Protein AF-A0A3D5U723-F1 (afdb_monomer)

Mean predicted aligned error: 3.88 Å

Structure (mmCIF, N/CA/C/O backbone):
data_AF-A0A3D5U723-F1
#
_entry.id   AF-A0A3D5U723-F1
#
loop_
_atom_site.group_PDB
_atom_site.id
_atom_site.type_symbol
_atom_site.label_atom_id
_atom_site.label_alt_id
_atom_site.label_comp_id
_atom_site.label_asym_id
_atom_site.label_entity_id
_atom_site.label_seq_id
_atom_site.pdbx_PDB_ins_code
_atom_site.Cartn_x
_atom_site.Cartn_y
_atom_site.Cartn_z
_atom_site.occupancy
_atom_site.B_iso_or_equiv
_atom_site.auth_seq_id
_atom_site.auth_comp_id
_atom_site.auth_asym_id
_atom_site.auth_atom_id
_atom_site.pdbx_PDB_model_num
ATOM 1 N N . ALA A 1 1 ? -14.839 9.416 14.148 1.00 78.50 1 ALA A N 1
ATOM 2 C CA . ALA A 1 1 ? -15.056 10.852 14.430 1.00 78.50 1 ALA A CA 1
ATOM 3 C C . ALA A 1 1 ? -16.135 11.437 13.524 1.00 78.50 1 ALA A C 1
ATOM 5 O O . ALA A 1 1 ? -17.204 11.719 14.036 1.00 78.50 1 ALA A O 1
ATOM 6 N N . LEU A 1 2 ? -15.920 11.531 12.203 1.00 94.31 2 LEU A N 1
ATOM 7 C CA . LEU A 1 2 ? -16.927 12.048 11.254 1.00 94.31 2 LEU A CA 1
ATOM 8 C C . LEU A 1 2 ? -18.262 11.284 11.297 1.00 94.31 2 LEU A C 1
ATOM 10 O O . LEU A 1 2 ? -19.304 11.914 11.420 1.00 94.31 2 LEU A O 1
ATOM 14 N N . MET A 1 3 ? -18.228 9.946 11.296 1.00 96.19 3 MET A N 1
ATOM 15 C CA . MET A 1 3 ? -19.446 9.116 11.400 1.00 96.19 3 MET A CA 1
ATOM 16 C C . MET A 1 3 ? -20.202 9.304 12.727 1.00 96.19 3 MET A C 1
ATOM 18 O O . MET A 1 3 ? -21.416 9.187 12.768 1.00 96.19 3 MET A O 1
ATOM 22 N N . ILE A 1 4 ? -19.500 9.636 13.816 1.00 96.88 4 ILE A N 1
ATOM 23 C CA . ILE A 1 4 ? -20.147 9.901 15.112 1.00 96.88 4 ILE A CA 1
ATOM 24 C C . ILE A 1 4 ? -20.706 11.326 15.144 1.00 96.88 4 ILE A C 1
ATOM 26 O O . ILE A 1 4 ? -21.844 11.540 15.539 1.00 96.88 4 ILE A O 1
ATOM 30 N N . GLY A 1 5 ? -19.934 12.311 14.676 1.00 96.50 5 GLY A N 1
ATOM 31 C CA . GLY A 1 5 ? -20.355 13.715 14.650 1.00 96.50 5 GLY A CA 1
ATOM 32 C C . GLY A 1 5 ? -21.522 14.004 13.700 1.00 96.50 5 GLY A C 1
ATOM 33 O O . GLY A 1 5 ? -22.259 14.955 13.933 1.00 96.50 5 GLY A O 1
ATOM 34 N N . SER A 1 6 ? -21.707 13.188 12.658 1.00 97.62 6 SER A N 1
ATOM 35 C CA . SER A 1 6 ? -22.869 13.237 11.754 1.00 97.62 6 SER A CA 1
ATOM 36 C C . SER A 1 6 ? -24.094 12.482 12.283 1.00 97.62 6 SER A C 1
ATOM 38 O O . SER A 1 6 ? -25.172 12.611 11.709 1.00 97.62 6 SER A O 1
ATOM 40 N N . GLY A 1 7 ? -23.955 11.714 13.371 1.00 97.00 7 GLY A N 1
ATOM 41 C CA . GLY A 1 7 ? -25.024 10.870 13.911 1.00 97.00 7 GLY A CA 1
ATOM 42 C C . GLY A 1 7 ? -25.244 9.554 13.154 1.00 97.00 7 GLY A C 1
ATOM 43 O O . GLY A 1 7 ? -26.241 8.883 13.395 1.00 97.00 7 GLY A O 1
ATOM 44 N N . GLU A 1 8 ? -24.338 9.167 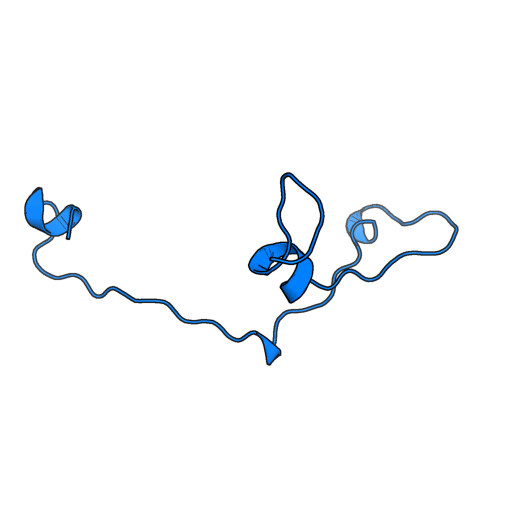12.253 1.00 97.69 8 GLU A N 1
ATOM 45 C CA . GLU A 1 8 ? -24.425 7.920 11.474 1.00 97.69 8 GLU A CA 1
ATOM 46 C C . GLU A 1 8 ? -24.002 6.677 12.276 1.00 97.69 8 GLU A C 1
ATOM 48 O O . GLU A 1 8 ? -24.377 5.556 11.935 1.00 97.69 8 GLU A O 1
ATOM 53 N N . ALA A 1 9 ? -23.216 6.859 13.339 1.00 97.38 9 ALA A N 1
ATOM 54 C CA . ALA A 1 9 ? -22.783 5.787 14.228 1.00 97.38 9 ALA A CA 1
ATOM 55 C C . ALA A 1 9 ? -22.630 6.279 15.672 1.00 97.38 9 ALA A C 1
ATOM 57 O O . ALA A 1 9 ? -22.190 7.399 15.912 1.00 97.38 9 ALA A O 1
ATOM 58 N N . GLU A 1 10 ? -22.909 5.413 16.646 1.00 96.75 10 GLU A N 1
ATOM 59 C CA . GLU A 1 10 ? -22.748 5.737 18.073 1.00 96.75 10 GLU A CA 1
ATOM 60 C C . GLU A 1 10 ? -21.404 5.251 18.636 1.00 96.75 10 GLU A C 1
ATOM 62 O O . GLU A 1 10 ? -20.790 5.917 19.468 1.00 96.75 10 GLU A O 1
ATOM 67 N N . ILE A 1 11 ? -20.914 4.099 18.166 1.00 96.62 11 ILE A N 1
ATOM 68 C CA . ILE A 1 11 ? -19.669 3.475 18.629 1.00 96.62 11 ILE A CA 1
ATOM 69 C C . ILE A 1 11 ? -18.908 2.940 17.418 1.00 96.62 11 ILE A C 1
ATOM 71 O O . ILE A 1 11 ? -19.468 2.237 16.580 1.00 96.62 11 ILE A O 1
ATOM 75 N N . VAL A 1 12 ? -17.616 3.261 17.330 1.00 96.44 12 VAL A N 1
ATOM 76 C CA . VAL A 1 12 ? -16.736 2.828 16.236 1.00 96.44 12 VAL A CA 1
ATOM 77 C C . VAL A 1 12 ? -15.380 2.422 16.806 1.00 96.44 12 VAL A C 1
ATOM 79 O O . VAL A 1 12 ? -14.790 3.170 17.583 1.00 96.44 12 VAL A O 1
ATOM 82 N N . ILE A 1 13 ? -14.861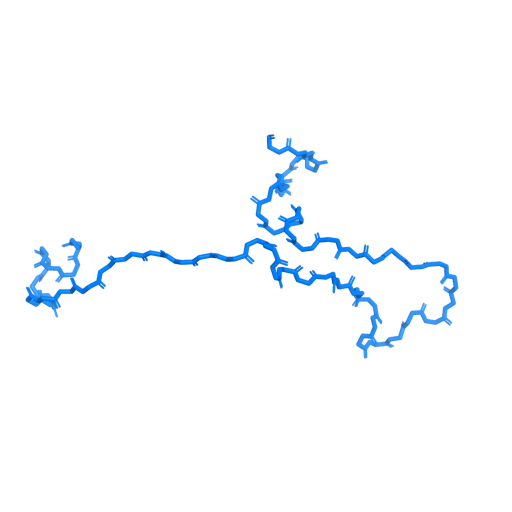 1.271 16.371 1.00 95.62 13 ILE A N 1
ATOM 83 C CA . ILE A 1 13 ? -13.454 0.902 16.566 1.00 95.62 13 ILE A CA 1
ATOM 84 C C . ILE A 1 13 ? -12.669 1.412 15.359 1.00 95.62 13 ILE A C 1
ATOM 86 O O . ILE A 1 13 ? -13.030 1.133 14.217 1.00 95.62 13 ILE A O 1
ATOM 90 N N . ALA A 1 14 ? -11.597 2.157 15.612 1.00 95.44 14 ALA A N 1
AT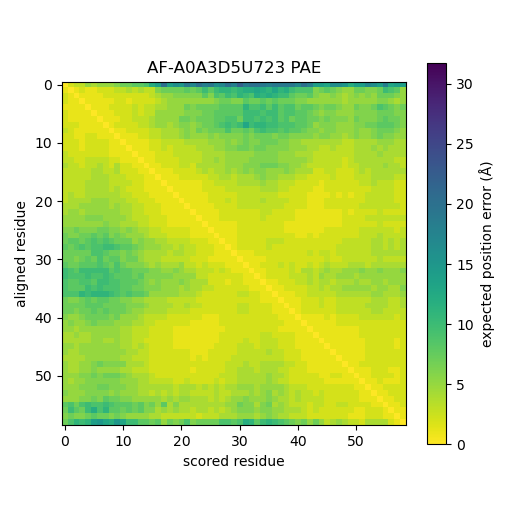OM 91 C CA . ALA A 1 14 ? -10.717 2.689 14.581 1.00 95.44 14 ALA A CA 1
ATOM 92 C C . ALA A 1 14 ? -9.254 2.396 14.927 1.00 95.44 14 ALA A C 1
ATOM 94 O O . ALA A 1 14 ? -8.877 2.365 16.096 1.00 95.44 14 ALA A O 1
ATOM 95 N N . GLY A 1 15 ? -8.437 2.194 13.899 1.00 95.94 15 GLY A N 1
ATOM 96 C CA . GLY A 1 15 ? -7.016 1.890 14.012 1.00 95.94 15 GLY A CA 1
ATOM 97 C C . GLY A 1 15 ? -6.449 1.441 12.666 1.00 95.94 15 GLY A C 1
ATOM 98 O O . GLY A 1 15 ? -7.132 1.521 11.646 1.00 95.94 15 GLY A O 1
ATOM 99 N N . GLY A 1 16 ? -5.212 0.953 12.680 1.00 97.06 16 GLY A N 1
ATOM 100 C CA . GLY A 1 16 ? -4.542 0.351 11.530 1.00 97.06 16 GLY A CA 1
ATOM 101 C C . GLY A 1 16 ? -3.563 -0.726 11.991 1.00 97.06 16 GLY A C 1
ATOM 102 O O . GLY A 1 16 ? -3.099 -0.700 13.130 1.00 97.06 16 GLY A O 1
ATOM 103 N N . SER A 1 17 ? -3.277 -1.687 11.119 1.00 97.69 17 SER A N 1
ATOM 104 C CA . SER A 1 17 ? -2.287 -2.741 11.341 1.00 97.69 17 SER A CA 1
ATOM 105 C C . SER A 1 17 ? -1.500 -2.951 10.056 1.00 97.69 17 SER A C 1
ATOM 107 O O . SER A 1 17 ? -2.042 -2.776 8.965 1.00 97.69 17 SER A O 1
ATOM 109 N N . GLU A 1 18 ? -0.225 -3.289 10.194 1.00 98.19 18 GLU A N 1
ATOM 110 C CA . GLU A 1 18 ? 0.714 -3.436 9.090 1.00 98.19 18 GLU A CA 1
ATOM 111 C C . GLU A 1 18 ? 1.769 -4.495 9.482 1.00 98.19 18 GLU A C 1
ATOM 113 O O . GLU A 1 18 ? 2.043 -4.688 10.673 1.00 98.19 18 GLU A O 1
ATOM 118 N N . ASN A 1 19 ? 2.296 -5.233 8.497 1.00 98.19 19 ASN A N 1
ATOM 119 C CA . ASN A 1 19 ? 3.406 -6.167 8.681 1.00 98.19 19 ASN A CA 1
ATOM 120 C C . ASN A 1 19 ? 4.395 -6.084 7.506 1.00 98.19 19 ASN A C 1
ATOM 122 O O . ASN A 1 19 ? 4.351 -6.910 6.588 1.00 98.19 19 ASN A O 1
ATOM 126 N 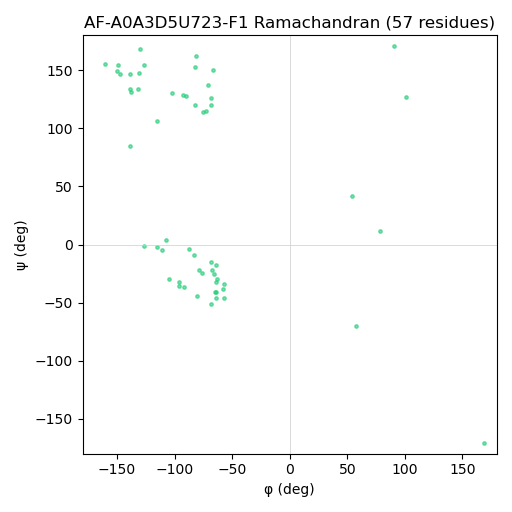N . MET A 1 20 ? 5.324 -5.127 7.583 1.00 98.00 20 MET A N 1
ATOM 127 C CA . MET A 1 20 ? 6.3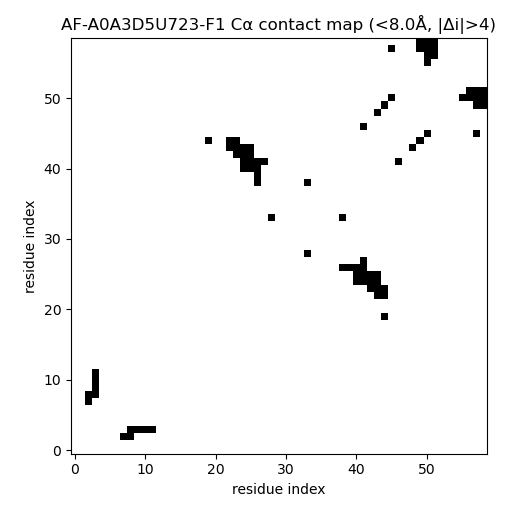13 -4.884 6.524 1.00 98.00 20 MET A CA 1
ATOM 128 C C . MET A 1 20 ? 7.153 -6.125 6.216 1.00 98.00 20 MET A C 1
ATOM 130 O O . MET A 1 20 ? 7.501 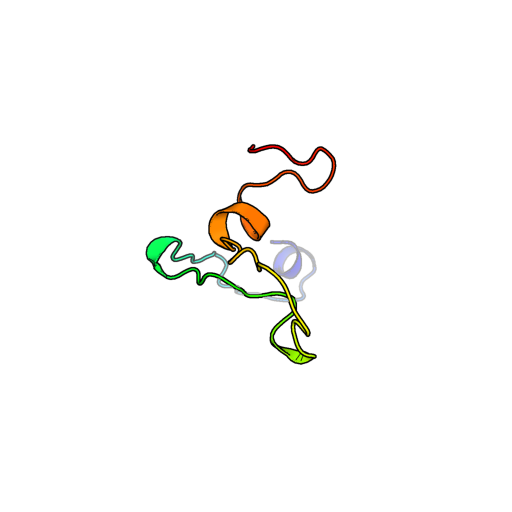-6.376 5.065 1.00 98.00 20 MET A O 1
ATOM 134 N N . SER A 1 21 ? 7.447 -6.947 7.232 1.00 98.31 21 SER A N 1
ATOM 135 C CA . SER A 1 21 ? 8.246 -8.169 7.074 1.00 98.31 21 SER A CA 1
ATOM 136 C C . SER A 1 21 ? 7.587 -9.224 6.183 1.00 98.31 21 SER A C 1
ATOM 138 O O . SER A 1 21 ? 8.271 -10.142 5.738 1.00 98.31 21 SER A O 1
ATOM 140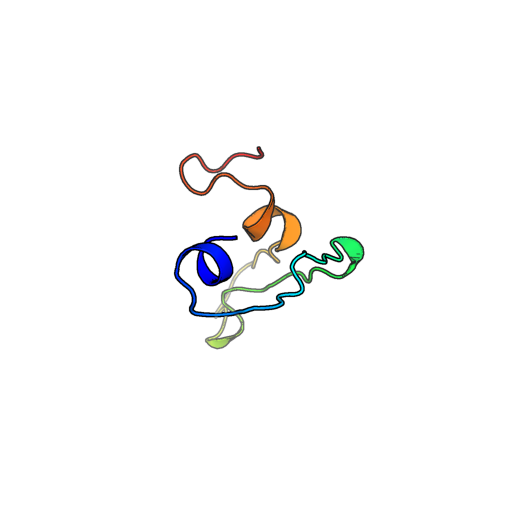 N N . GLN A 1 22 ? 6.277 -9.127 5.937 1.00 98.19 22 GLN A N 1
ATOM 141 C CA . GLN A 1 22 ? 5.530 -10.057 5.086 1.00 98.19 22 GLN A CA 1
ATOM 142 C C . GLN A 1 22 ? 5.122 -9.463 3.732 1.00 98.19 22 GLN A C 1
ATOM 144 O O . GLN A 1 22 ? 4.436 -10.141 2.964 1.00 98.19 22 GLN A O 1
ATOM 149 N N . ILE A 1 23 ? 5.532 -8.233 3.403 1.00 98.38 23 ILE A N 1
ATOM 150 C CA . ILE A 1 23 ? 5.208 -7.651 2.099 1.00 98.38 23 ILE A CA 1
ATOM 151 C C . ILE A 1 23 ? 5.962 -8.414 0.992 1.00 98.38 23 ILE A C 1
ATOM 153 O O . ILE A 1 23 ? 7.183 -8.569 1.069 1.00 98.38 23 ILE A O 1
ATOM 157 N N . PRO A 1 24 ? 5.264 -8.916 -0.046 1.00 98.12 24 PRO A N 1
ATOM 158 C CA . PRO A 1 24 ? 5.886 -9.740 -1.069 1.00 98.12 24 PRO A CA 1
ATOM 159 C C . PRO A 1 24 ? 6.606 -8.909 -2.132 1.00 98.12 24 PRO A C 1
ATOM 161 O O . PRO A 1 24 ? 6.298 -7.744 -2.381 1.00 98.12 24 PRO A O 1
ATOM 164 N N . TYR A 1 25 ? 7.486 -9.575 -2.869 1.00 98.31 25 TYR A N 1
ATOM 165 C CA . TYR A 1 25 ? 7.934 -9.084 -4.164 1.00 98.31 25 TYR A CA 1
ATOM 166 C C . TYR A 1 25 ? 6.937 -9.453 -5.271 1.00 98.31 25 TYR A C 1
ATOM 168 O O . TYR A 1 25 ? 6.262 -10.483 -5.193 1.00 98.31 25 TYR A O 1
ATOM 176 N N . ILE A 1 26 ? 6.879 -8.657 -6.344 1.00 97.75 26 ILE A N 1
ATOM 177 C CA . ILE A 1 26 ? 6.019 -8.924 -7.507 1.00 97.75 26 ILE A CA 1
ATOM 178 C C . ILE A 1 26 ? 6.783 -8.923 -8.834 1.00 97.75 26 ILE A C 1
ATOM 180 O O . ILE A 1 26 ? 7.789 -8.240 -9.011 1.00 97.75 26 ILE A O 1
ATOM 184 N N . LEU A 1 27 ? 6.244 -9.647 -9.816 1.00 97.62 27 LEU A N 1
ATOM 185 C CA . LEU A 1 27 ? 6.654 -9.587 -11.219 1.00 97.62 27 LEU A CA 1
ATOM 186 C C . LEU A 1 27 ? 5.489 -9.039 -12.047 1.00 97.62 27 LEU A C 1
ATOM 188 O O . LEU A 1 27 ? 4.507 -9.743 -12.282 1.00 97.62 27 LEU A O 1
ATOM 192 N N . LYS A 1 28 ? 5.591 -7.784 -12.498 1.00 95.38 28 LYS A N 1
ATOM 193 C CA . LYS A 1 28 ? 4.496 -7.087 -13.205 1.00 95.38 28 LYS A CA 1
ATOM 194 C C . LYS A 1 28 ? 4.033 -7.813 -14.470 1.00 95.38 28 LYS A C 1
ATOM 196 O O . LYS A 1 28 ? 2.837 -7.903 -14.732 1.00 95.38 28 LYS A O 1
ATOM 201 N N . ASP A 1 29 ? 4.976 -8.394 -15.201 1.00 95.94 29 ASP A N 1
ATOM 202 C CA . ASP A 1 29 ? 4.711 -9.013 -16.502 1.00 95.94 29 ASP A CA 1
ATOM 203 C C . ASP A 1 29 ? 4.286 -10.488 -16.385 1.00 95.94 29 ASP A C 1
ATOM 205 O O . ASP A 1 29 ? 3.952 -11.119 -17.387 1.00 95.94 29 ASP A O 1
ATOM 209 N N . ALA A 1 30 ? 4.284 -11.067 -15.176 1.00 96.56 30 ALA A N 1
ATOM 210 C CA . ALA A 1 30 ? 4.061 -12.503 -14.995 1.00 96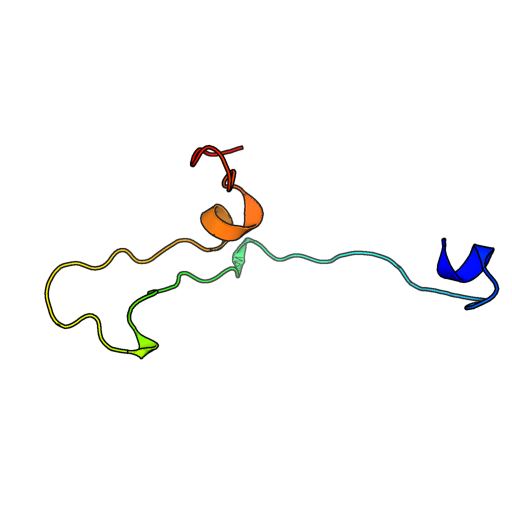.56 30 ALA A CA 1
ATOM 211 C C . ALA A 1 30 ? 2.661 -12.954 -15.433 1.00 96.56 30 ALA A C 1
ATOM 213 O O . ALA A 1 30 ? 2.508 -14.063 -15.937 1.00 96.56 30 ALA A O 1
ATOM 214 N N . ARG A 1 31 ? 1.643 -12.094 -15.286 1.00 97.19 31 ARG A N 1
ATOM 215 C CA . ARG A 1 31 ? 0.253 -12.441 -15.626 1.00 97.19 31 ARG A CA 1
ATOM 216 C C . ARG A 1 31 ? 0.054 -12.706 -17.120 1.00 97.19 31 ARG A C 1
ATOM 218 O O . ARG A 1 31 ? -0.687 -13.616 -17.470 1.00 97.19 31 ARG A O 1
ATOM 225 N N . TRP A 1 32 ? 0.681 -11.904 -17.978 1.00 96.75 32 TRP A N 1
ATOM 226 C CA . TRP A 1 32 ? 0.468 -11.944 -19.433 1.00 96.75 32 TRP A CA 1
ATOM 227 C C . TRP A 1 32 ? 1.676 -12.472 -20.212 1.00 96.75 32 TRP A C 1
ATOM 229 O O . TRP A 1 32 ? 1.588 -12.684 -21.419 1.00 96.75 32 TRP A O 1
ATOM 239 N N . GLY A 1 33 ? 2.782 -12.726 -19.516 1.00 95.62 33 GLY A N 1
ATOM 240 C CA . GLY A 1 33 ? 4.006 -13.270 -20.075 1.00 95.62 33 GLY A CA 1
ATOM 241 C C . GLY A 1 33 ? 5.066 -12.197 -20.316 1.00 95.62 33 GLY A C 1
ATOM 242 O O . GLY A 1 33 ? 4.862 -11.222 -21.032 1.00 95.62 33 GLY A O 1
ATOM 243 N N . ALA A 1 34 ? 6.257 -12.449 -19.777 1.00 95.62 34 ALA A N 1
ATOM 244 C CA . ALA A 1 34 ? 7.464 -11.641 -19.962 1.00 95.62 34 ALA A CA 1
ATOM 245 C C . ALA A 1 34 ? 8.032 -11.681 -21.395 1.00 95.62 34 ALA A C 1
ATOM 247 O O . ALA A 1 34 ? 8.866 -10.845 -21.746 1.00 95.62 34 ALA A O 1
ATOM 248 N N . ARG A 1 35 ? 7.588 -12.654 -22.204 1.00 96.25 35 ARG A N 1
ATOM 249 C CA . ARG A 1 35 ? 8.087 -13.026 -23.537 1.00 96.25 35 ARG A CA 1
ATOM 250 C C . ARG A 1 35 ? 9.573 -13.406 -23.570 1.00 96.25 35 ARG A C 1
ATOM 252 O O . ARG A 1 35 ? 9.870 -14.567 -23.815 1.00 96.25 35 ARG A O 1
ATOM 259 N N . MET A 1 36 ? 10.487 -12.455 -23.381 1.00 96.50 36 MET A N 1
ATOM 260 C CA . MET A 1 36 ? 11.940 -12.658 -23.437 1.00 96.50 36 MET A CA 1
ATOM 261 C C . MET A 1 36 ? 12.678 -11.518 -22.714 1.00 96.50 36 MET A C 1
ATOM 263 O O . MET A 1 36 ? 12.161 -10.403 -22.643 1.00 96.50 36 MET A O 1
ATOM 267 N N . GLY A 1 37 ? 13.897 -11.788 -22.238 1.00 96.00 37 GLY A N 1
ATOM 268 C CA . GLY A 1 37 ? 14.759 -10.816 -21.559 1.00 96.00 37 GLY A CA 1
ATOM 269 C C . GLY A 1 37 ? 14.566 -10.772 -20.043 1.00 96.00 37 GLY A C 1
ATOM 270 O O . GLY A 1 37 ? 13.640 -11.381 -19.501 1.00 96.00 37 GLY A O 1
ATOM 271 N N . ASP A 1 38 ? 15.460 -10.047 -19.374 1.00 96.69 38 ASP A N 1
ATOM 272 C CA . ASP A 1 38 ? 15.487 -9.948 -17.916 1.00 96.69 38 ASP A CA 1
ATOM 273 C C . ASP A 1 38 ? 14.257 -9.225 -17.367 1.00 96.69 38 ASP A C 1
ATOM 275 O O . ASP A 1 38 ? 13.672 -8.343 -18.009 1.00 96.69 38 ASP A O 1
ATOM 279 N N . LYS A 1 39 ? 13.863 -9.606 -16.149 1.00 95.94 39 LYS A N 1
ATOM 280 C CA . LYS A 1 39 ? 12.733 -9.013 -15.436 1.00 95.94 39 LYS A CA 1
ATOM 281 C C . LYS A 1 39 ? 13.123 -8.659 -14.017 1.00 95.94 39 LYS A C 1
ATOM 283 O O . LYS A 1 39 ? 13.692 -9.469 -13.291 1.00 95.94 39 LYS A O 1
ATOM 288 N N . THR A 1 40 ? 12.750 -7.451 -13.622 1.00 95.06 40 THR A N 1
ATOM 289 C CA . THR A 1 40 ? 12.957 -6.966 -12.264 1.00 95.06 40 THR A CA 1
ATOM 290 C C . THR A 1 40 ? 11.840 -7.474 -11.368 1.00 95.06 40 THR A C 1
ATOM 292 O O . THR A 1 40 ? 10.663 -7.172 -11.581 1.00 95.06 40 THR A O 1
ATOM 295 N N . MET A 1 41 ? 12.226 -8.231 -10.348 1.00 97.19 41 MET A N 1
ATOM 296 C CA . MET A 1 41 ? 11.359 -8.563 -9.231 1.00 97.19 41 MET A CA 1
ATOM 297 C C . MET A 1 41 ? 11.251 -7.326 -8.330 1.00 97.19 41 MET A C 1
ATOM 299 O O . MET A 1 41 ? 12.247 -6.852 -7.794 1.00 97.19 41 MET A O 1
ATOM 303 N N . MET A 1 42 ? 10.055 -6.751 -8.242 1.00 96.94 42 MET A N 1
ATOM 304 C CA . MET A 1 42 ? 9.816 -5.460 -7.602 1.00 96.94 42 MET A CA 1
ATOM 305 C C . MET A 1 42 ? 9.442 -5.631 -6.136 1.00 96.94 42 MET A C 1
ATOM 307 O O . MET A 1 42 ? 8.510 -6.371 -5.829 1.00 96.94 42 MET A O 1
ATOM 311 N N . ASP A 1 43 ? 10.135 -4.907 -5.261 1.00 97.94 43 ASP A N 1
ATOM 312 C CA . ASP A 1 43 ? 9.818 -4.811 -3.839 1.00 97.94 43 ASP A CA 1
ATOM 313 C C . ASP A 1 43 ? 8.555 -3.957 -3.633 1.00 97.94 43 ASP A C 1
ATOM 315 O O . ASP A 1 43 ? 8.554 -2.762 -3.948 1.00 97.94 43 ASP A O 1
ATOM 319 N N . MET A 1 44 ? 7.468 -4.557 -3.136 1.00 97.62 44 MET A N 1
ATOM 320 C CA . MET A 1 44 ? 6.226 -3.813 -2.903 1.00 97.62 44 MET A CA 1
ATOM 321 C C . MET A 1 44 ? 6.271 -2.934 -1.657 1.00 97.62 44 MET A C 1
ATOM 323 O O . MET A 1 44 ? 5.560 -1.937 -1.629 1.00 97.62 44 MET A O 1
ATOM 327 N N . MET A 1 45 ? 7.109 -3.238 -0.663 1.00 97.94 45 MET A N 1
ATOM 328 C CA . MET A 1 45 ? 7.234 -2.398 0.532 1.00 97.94 45 MET A CA 1
ATOM 329 C C . MET A 1 45 ? 7.776 -1.035 0.119 1.00 97.94 45 MET A C 1
ATOM 331 O O . MET A 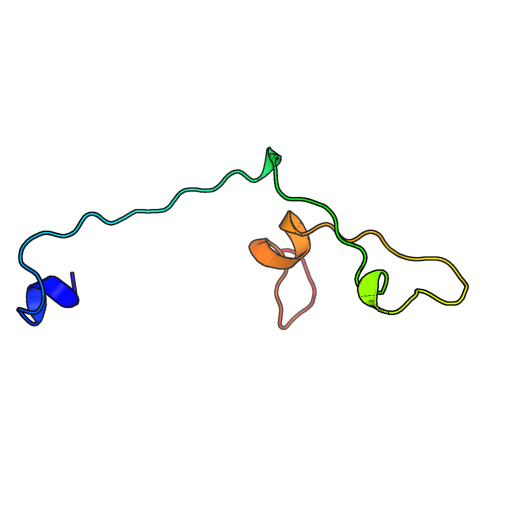1 45 ? 7.223 0.005 0.476 1.00 97.94 45 MET A O 1
ATOM 335 N N . ILE A 1 46 ? 8.821 -1.054 -0.711 1.00 97.38 46 ILE A N 1
ATOM 336 C CA . ILE A 1 46 ? 9.407 0.167 -1.250 1.00 97.38 46 ILE A CA 1
ATOM 337 C C . ILE A 1 46 ? 8.433 0.827 -2.221 1.00 97.38 46 ILE A C 1
ATOM 339 O O . ILE A 1 46 ? 8.142 2.012 -2.077 1.00 97.38 46 ILE A O 1
ATOM 343 N N . ARG A 1 47 ? 7.905 0.080 -3.198 1.00 95.56 47 ARG A N 1
ATOM 344 C CA . ARG A 1 47 ? 7.087 0.658 -4.270 1.00 95.56 47 ARG A CA 1
ATOM 345 C C . ARG A 1 47 ? 5.777 1.276 -3.775 1.00 95.56 47 ARG A C 1
ATOM 347 O O . ARG A 1 47 ? 5.381 2.300 -4.324 1.00 95.56 47 ARG A O 1
ATOM 354 N N . ASP A 1 48 ? 5.092 0.628 -2.838 1.00 95.94 48 ASP A N 1
ATOM 355 C CA . ASP A 1 48 ? 3.734 0.993 -2.411 1.00 95.94 48 ASP A CA 1
ATOM 356 C C . ASP A 1 48 ? 3.733 1.885 -1.162 1.00 95.94 48 ASP A C 1
ATOM 358 O O . ASP A 1 48 ? 2.875 2.752 -1.025 1.00 95.94 48 ASP A O 1
ATOM 362 N N . GLY A 1 49 ? 4.710 1.705 -0.265 1.00 95.94 49 GLY A N 1
ATOM 363 C CA . GLY A 1 49 ? 4.758 2.422 1.012 1.00 95.94 49 GLY A CA 1
ATOM 364 C C . GLY A 1 49 ? 5.790 3.549 1.106 1.00 95.94 49 GLY A C 1
ATOM 365 O O . GLY A 1 49 ? 5.569 4.494 1.860 1.00 95.94 49 GLY A O 1
ATOM 366 N N . LEU A 1 50 ? 6.918 3.458 0.390 1.00 97.75 50 LEU A N 1
ATOM 367 C CA . LEU A 1 50 ? 8.107 4.292 0.658 1.00 97.75 50 LEU A CA 1
ATOM 368 C C . LEU A 1 50 ? 8.643 5.058 -0.561 1.00 97.75 50 LEU A C 1
ATOM 370 O O . LEU A 1 50 ? 9.629 5.786 -0.443 1.00 97.75 50 LEU A O 1
ATOM 374 N N . SER A 1 51 ? 8.026 4.893 -1.731 1.00 97.31 51 SER A N 1
ATOM 375 C CA . SER A 1 51 ? 8.424 5.579 -2.963 1.00 97.31 51 SER A CA 1
ATOM 376 C C . SER A 1 51 ? 7.475 6.730 -3.250 1.00 97.31 51 SER A C 1
ATOM 378 O O . SER A 1 51 ? 6.260 6.530 -3.298 1.00 97.31 51 SER A O 1
ATOM 380 N N . ASP A 1 52 ? 8.021 7.914 -3.519 1.00 96.81 52 ASP A N 1
ATOM 381 C CA . ASP A 1 52 ? 7.217 9.024 -4.016 1.00 96.81 52 ASP A CA 1
ATOM 382 C C . ASP A 1 52 ? 6.725 8.720 -5.437 1.00 96.81 52 ASP A C 1
ATOM 384 O O . ASP A 1 52 ? 7.507 8.539 -6.374 1.00 96.81 52 ASP A O 1
ATOM 388 N N . ILE A 1 53 ? 5.404 8.689 -5.608 1.00 95.50 53 ILE A N 1
ATOM 389 C CA . ILE A 1 53 ? 4.775 8.405 -6.896 1.00 95.50 53 ILE A CA 1
ATOM 390 C C . ILE A 1 53 ? 5.002 9.511 -7.934 1.00 95.50 53 ILE A C 1
ATOM 392 O O . ILE A 1 53 ? 4.895 9.238 -9.130 1.00 95.50 53 ILE A O 1
ATOM 396 N N . PHE A 1 54 ? 5.302 10.740 -7.506 1.00 96.31 54 PHE A N 1
ATOM 397 C CA . PHE A 1 54 ? 5.468 11.879 -8.408 1.00 96.31 54 PHE A CA 1
ATOM 398 C C . PHE A 1 54 ? 6.913 12.074 -8.855 1.00 96.31 54 PHE A C 1
ATOM 400 O O . PHE A 1 54 ? 7.142 12.444 -10.005 1.00 96.31 54 PHE A O 1
ATOM 407 N N . ASN A 1 55 ? 7.870 11.823 -7.961 1.00 95.81 55 ASN A N 1
ATOM 408 C CA . ASN A 1 55 ? 9.273 12.162 -8.194 1.00 95.81 55 ASN A CA 1
ATOM 409 C C . ASN A 1 55 ? 10.220 10.949 -8.286 1.00 95.81 55 ASN A C 1
ATOM 411 O O . ASN A 1 55 ? 11.403 11.140 -8.552 1.00 95.81 55 ASN A O 1
ATOM 415 N N . ASP A 1 56 ? 9.709 9.722 -8.115 1.00 92.12 56 ASP A N 1
ATOM 416 C CA . ASP A 1 56 ? 10.436 8.451 -8.302 1.00 92.12 56 ASP A CA 1
ATOM 417 C C . ASP A 1 56 ? 11.746 8.346 -7.497 1.00 92.12 56 ASP A C 1
ATOM 419 O O . ASP A 1 56 ? 12.777 7.863 -7.967 1.00 92.12 56 ASP A O 1
ATOM 423 N N . TYR A 1 57 ? 11.695 8.804 -6.247 1.00 94.31 57 TYR A N 1
ATOM 424 C CA . TYR A 1 57 ? 12.748 8.610 -5.257 1.00 94.31 57 TYR A CA 1
ATOM 425 C C . TYR A 1 57 ? 12.170 8.073 -3.943 1.00 94.31 57 TYR A C 1
ATOM 427 O O . TYR A 1 57 ? 10.955 8.054 -3.729 1.00 94.31 57 TYR A O 1
ATOM 435 N N . HIS A 1 58 ? 13.057 7.630 -3.054 1.00 94.75 58 HIS A N 1
ATOM 436 C CA . HIS A 1 58 ? 12.689 7.215 -1.703 1.00 94.75 58 HIS A CA 1
ATOM 437 C C . HIS A 1 58 ? 12.299 8.427 -0.846 1.00 94.75 58 HIS A C 1
ATOM 439 O O . HIS A 1 58 ? 12.995 9.440 -0.904 1.00 94.75 58 HIS A O 1
ATOM 445 N N . MET A 1 59 ? 11.227 8.301 -0.054 1.00 87.50 59 MET A N 1
ATOM 446 C CA . MET A 1 59 ? 10.796 9.305 0.938 1.00 87.50 59 MET A CA 1
ATOM 447 C C . MET A 1 59 ? 11.935 9.798 1.833 1.00 87.50 59 MET A C 1
ATOM 449 O O . MET A 1 59 ? 12.785 8.954 2.214 1.00 87.50 59 MET A O 1
#

Solvent-accessible surface area (backbone atoms only — not comparable to full-atom values): 4135 Å² total; per-residue (Å²): 105,71,52,45,77,72,67,78,38,94,80,82,90,83,87,87,84,86,61,76,92,71,54,56,71,44,56,89,45,64,88,84,55,67,90,68,80,91,78,74,74,40,57,41,55,48,61,74,74,40,39,40,89,86,76,77,44,74,112

Nearest PDB structures (foldseek):
  4wyr-assembly1_A  TM=9.815E-01  e=1.747E-04  Clostridium acetobutylicum ATCC 824
  8gqj-assembly1_A  TM=9.857E-01  e=4.512E-04  Pseudomonas aeruginosa PAO1
  5lp7-assembly1_E  TM=9.802E-01  e=4.216E-04  Bacillus subtilis subsp. subtilis str. 168
  5lp7-assembly2_A  TM=9.806E-01  e=3.940E-04  Bacillus subtilis subsp. subtilis str. 168
  5lp7-assembly1_G  TM=9.810E-01  e=6.332E-04  Bacillus subtilis subsp. subtilis str. 168

Sequence (59 aa):
ALMIGSGEAEIVIAGGSENMSQIPYILKDARWGARMGDKTMMDMMIRDGLSDIFNDYHM

Radius of gyration: 19.06 Å; Cα contacts (8 Å, |Δi|>4): 41; chains: 1; bounding box: 40×27×42 Å

pLDDT: mean 96.18, std 2.86, range [78.5, 98.38]

Foldseek 3Di:
DVCCVVVVDPDDDDDDDDDLVPQAWDFPCVVPDPPDDDTDGHGCCCVVPAADPPPGDGD

Secondary structure (DSSP, 8-state):
-HHHHTTS-S---------GGGPPEE-TTTTT---SS----EEHIIIIIIB-TTT-SB-